Protein AF-A0A5B7HXZ9-F1 (afdb_monomer_lite)

pLDDT: mean 74.6, std 12.31, range [39.72, 93.75]

Sequence (105 aa):
MDAQSTPREFCIKSLATVMGSEDVERLLCPVRALRHYLHRTSLPTRPRNLFLAVKCPSRPMSKAAISFFLQDTIKSAHASFPDSSCRELKVRAHDIRGIATFMLM

Secondary structure (DSSP, 8-state):
-----PPP------GGGTS-TT-GGGGSSHHHHHHHHHHHHT--SS-S-S-EETTEEEEEPPHHHHHHHHHHHHHHHHHTS-HHHHHH----HHHHHHHHHHTT-

Structure (mmCIF, N/CA/C/O backbone):
data_AF-A0A5B7HXZ9-F1
#
_entry.id   AF-A0A5B7HXZ9-F1
#
loop_
_atom_site.group_PDB
_atom_site.id
_atom_site.type_symbol
_atom_site.label_atom_id
_atom_site.label_alt_id
_atom_site.label_comp_id
_atom_site.label_asym_id
_atom_site.label_entity_id
_atom_site.label_seq_id
_atom_site.pdbx_PDB_ins_code
_atom_site.Cartn_x
_atom_site.Cartn_y
_atom_site.Cartn_z
_atom_site.occupancy
_atom_site.B_iso_or_equiv
_atom_site.auth_seq_id
_atom_site.auth_comp_id
_atom_site.auth_asym_id
_atom_site.auth_atom_id
_atom_site.pdbx_PDB_model_num
ATOM 1 N N . MET A 1 1 ? -31.897 -19.894 -34.899 1.00 42.25 1 MET A N 1
ATOM 2 C CA . MET A 1 1 ? -31.653 -20.688 -33.676 1.00 42.25 1 MET A CA 1
ATOM 3 C C . MET A 1 1 ? -30.227 -20.398 -33.270 1.00 42.25 1 MET A C 1
ATOM 5 O O . MET A 1 1 ? -29.316 -21.035 -33.782 1.00 42.25 1 MET A O 1
ATOM 9 N N . ASP A 1 2 ? -30.041 -19.368 -32.453 1.00 44.38 2 ASP A N 1
ATOM 10 C CA . ASP A 1 2 ? -28.716 -18.885 -32.071 1.00 44.38 2 ASP A CA 1
ATOM 11 C C . ASP A 1 2 ? -28.268 -19.605 -30.799 1.00 44.38 2 ASP A C 1
ATOM 13 O O . ASP A 1 2 ? -28.931 -19.550 -29.764 1.00 44.38 2 ASP A O 1
ATOM 17 N N . ALA A 1 3 ? -27.169 -20.350 -30.905 1.00 56.84 3 ALA A N 1
ATOM 18 C CA . ALA A 1 3 ? -26.590 -21.100 -29.804 1.00 56.84 3 ALA A CA 1
ATOM 19 C C . ALA A 1 3 ? -25.918 -20.130 -28.822 1.00 56.84 3 ALA A C 1
ATOM 21 O O . ALA A 1 3 ? -24.855 -19.579 -29.107 1.00 56.84 3 ALA A O 1
ATOM 22 N N . GLN A 1 4 ? -26.531 -19.925 -27.655 1.00 56.69 4 GLN A N 1
ATOM 23 C CA . GLN A 1 4 ? -25.896 -19.237 -26.534 1.00 56.69 4 GLN A CA 1
ATOM 24 C C . GLN A 1 4 ? -24.666 -20.034 -26.077 1.00 56.69 4 GLN A C 1
ATOM 26 O O . GLN A 1 4 ? -24.774 -21.071 -25.423 1.00 56.69 4 GLN A O 1
ATOM 31 N N . SER A 1 5 ? -23.478 -19.546 -26.426 1.00 62.69 5 SER A N 1
ATOM 32 C CA . SER A 1 5 ? -22.210 -20.031 -25.889 1.00 62.69 5 SER A CA 1
ATOM 33 C C . SER A 1 5 ? -22.126 -19.689 -24.401 1.00 62.69 5 SER A C 1
ATOM 35 O O . SER A 1 5 ? -22.091 -18.513 -24.033 1.00 62.69 5 SER A O 1
ATOM 37 N N . THR A 1 6 ? -22.101 -20.705 -23.540 1.00 64.62 6 THR A N 1
ATOM 38 C CA . THR A 1 6 ? -21.890 -20.528 -22.101 1.00 64.62 6 THR A CA 1
ATOM 39 C C . THR A 1 6 ? -20.487 -19.961 -21.834 1.00 64.62 6 THR A C 1
ATOM 41 O O . THR A 1 6 ? -19.529 -20.360 -22.508 1.00 64.62 6 THR A O 1
ATOM 44 N N . PRO A 1 7 ? -20.321 -19.028 -20.876 1.00 64.62 7 PRO A N 1
ATOM 45 C CA . PRO A 1 7 ? -19.005 -18.501 -20.531 1.00 64.62 7 PRO A CA 1
ATOM 46 C C . PRO A 1 7 ? -18.116 -19.643 -20.035 1.00 64.62 7 PRO A C 1
ATOM 48 O O . PRO A 1 7 ? -18.473 -20.340 -19.086 1.00 64.62 7 PRO A O 1
ATOM 51 N N . ARG A 1 8 ? -16.965 -19.859 -20.681 1.00 73.56 8 ARG A N 1
ATOM 52 C CA . ARG A 1 8 ? -15.982 -20.835 -20.199 1.00 73.56 8 ARG A CA 1
ATOM 53 C C . ARG A 1 8 ? -15.430 -20.343 -18.868 1.00 73.56 8 ARG A C 1
ATOM 55 O O . ARG A 1 8 ? -14.861 -19.257 -18.794 1.00 73.56 8 ARG A O 1
ATOM 62 N N . GLU A 1 9 ? -15.599 -21.150 -17.832 1.00 73.62 9 GLU A N 1
ATOM 63 C CA . GLU A 1 9 ? -15.043 -20.877 -16.515 1.00 73.62 9 GLU A CA 1
ATOM 64 C C . GLU A 1 9 ? -13.510 -20.894 -16.616 1.00 73.62 9 GLU A C 1
ATOM 66 O O . GLU A 1 9 ? -12.901 -21.919 -16.932 1.00 73.62 9 GLU A O 1
ATOM 71 N N . PHE A 1 10 ? -12.871 -19.739 -16.421 1.00 67.25 10 PHE A N 1
ATOM 72 C CA . PHE A 1 10 ? -11.417 -19.653 -16.370 1.00 67.25 10 PHE A CA 1
ATOM 73 C C . PHE A 1 10 ? -10.973 -19.782 -14.912 1.00 67.25 10 PHE A C 1
ATOM 75 O O . PHE A 1 10 ? -11.334 -18.983 -14.050 1.00 67.25 10 PHE A O 1
ATOM 82 N N . CYS A 1 11 ? -10.188 -20.815 -14.616 1.00 64.94 11 CYS A N 1
ATOM 83 C CA . CYS A 1 11 ? -9.620 -21.018 -13.290 1.00 64.94 11 CYS A CA 1
ATOM 84 C C . CYS A 1 11 ? -8.162 -20.552 -13.288 1.00 64.94 11 CYS A C 1
ATOM 86 O O . CYS A 1 11 ? -7.302 -21.151 -13.941 1.00 64.94 11 CYS A O 1
ATOM 88 N N . ILE A 1 12 ? -7.871 -19.477 -12.553 1.00 68.12 12 ILE A N 1
ATOM 89 C CA . ILE A 1 12 ? -6.496 -19.012 -12.353 1.00 68.12 12 ILE A CA 1
ATOM 90 C C . ILE A 1 12 ? -5.791 -20.002 -11.422 1.00 68.12 12 ILE A C 1
ATOM 92 O O . ILE A 1 12 ? -6.150 -20.143 -10.251 1.00 68.12 12 ILE A O 1
ATOM 96 N N . LYS A 1 13 ? -4.771 -20.690 -11.944 1.00 72.25 13 LYS A N 1
ATOM 97 C CA . LYS A 1 13 ? -3.969 -21.644 -11.168 1.00 72.25 13 LYS A CA 1
ATOM 98 C C . LYS A 1 13 ? -3.231 -20.931 -10.034 1.00 72.25 13 LYS A C 1
ATOM 100 O O . LYS A 1 13 ? -2.727 -19.821 -10.191 1.00 72.25 13 LYS A O 1
ATOM 105 N N . SER A 1 14 ? -3.144 -21.596 -8.886 1.00 68.81 14 SER A N 1
ATOM 106 C CA . SER A 1 14 ? -2.419 -21.077 -7.728 1.00 68.81 14 SER A CA 1
ATOM 107 C C . SER A 1 14 ? -0.929 -20.920 -8.039 1.00 68.81 14 SER A C 1
ATOM 109 O O . SER A 1 14 ? -0.263 -21.885 -8.398 1.00 68.81 14 SER A O 1
ATOM 111 N N . LEU A 1 15 ? -0.387 -19.722 -7.812 1.00 69.31 15 LEU A N 1
ATOM 112 C CA . LEU A 1 15 ? 1.056 -19.457 -7.879 1.00 69.31 15 LEU A CA 1
ATOM 113 C C . LEU A 1 15 ? 1.823 -19.996 -6.657 1.00 69.31 15 LEU A C 1
ATOM 115 O O . LEU A 1 15 ? 3.031 -19.805 -6.553 1.00 69.31 15 LEU A O 1
ATOM 119 N N . ALA A 1 16 ? 1.145 -20.645 -5.703 1.00 69.94 16 ALA A N 1
ATOM 120 C CA . ALA A 1 16 ? 1.764 -21.116 -4.463 1.00 69.94 16 ALA A CA 1
ATOM 121 C C . ALA A 1 16 ? 2.853 -22.178 -4.684 1.00 69.94 16 ALA A C 1
ATOM 123 O O . ALA A 1 16 ? 3.765 -22.263 -3.870 1.00 69.94 16 ALA A O 1
ATOM 124 N N . THR A 1 17 ? 2.763 -22.956 -5.766 1.00 70.88 17 THR A N 1
ATOM 125 C CA . THR A 1 1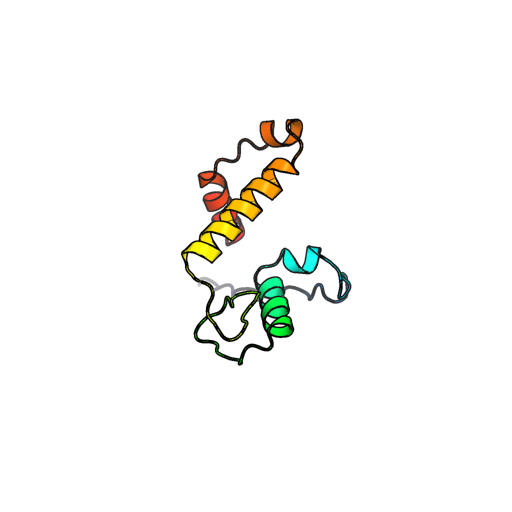7 ? 3.757 -23.976 -6.136 1.00 70.88 17 THR A CA 1
ATOM 126 C C . THR A 1 17 ? 4.979 -23.399 -6.844 1.00 70.88 17 THR A C 1
ATOM 128 O O . THR A 1 17 ? 6.007 -24.061 -6.895 1.00 70.88 17 THR A O 1
ATOM 131 N N . VAL A 1 18 ? 4.867 -22.190 -7.402 1.00 72.50 18 VAL A N 1
ATOM 132 C CA . VAL A 1 18 ? 5.938 -21.534 -8.173 1.00 72.50 18 VAL A CA 1
ATOM 133 C C . VAL A 1 18 ? 6.676 -20.499 -7.323 1.00 72.50 18 VAL A C 1
ATOM 135 O O . VAL A 1 18 ? 7.876 -20.323 -7.472 1.00 72.50 18 VAL A O 1
ATOM 138 N N . MET A 1 19 ? 5.972 -19.840 -6.402 1.00 71.06 19 MET A N 1
ATOM 139 C CA . MET A 1 19 ? 6.513 -18.749 -5.590 1.00 71.06 19 MET A CA 1
ATOM 140 C C . MET A 1 19 ? 6.609 -19.186 -4.131 1.00 71.06 19 MET A C 1
ATOM 142 O O . MET A 1 19 ? 5.582 -19.550 -3.553 1.00 71.06 19 MET A O 1
ATOM 146 N N . GLY A 1 20 ? 7.792 -19.116 -3.515 1.00 72.00 20 GLY A N 1
ATOM 147 C CA . GLY A 1 20 ? 8.023 -19.478 -2.104 1.00 72.00 20 GLY A CA 1
ATOM 148 C C . GLY A 1 20 ? 7.317 -18.551 -1.101 1.00 72.00 20 GLY A C 1
ATOM 149 O O . GLY A 1 20 ? 6.819 -17.500 -1.489 1.00 72.00 20 GLY A O 1
ATOM 150 N N . SER A 1 21 ? 7.230 -18.919 0.188 1.00 71.75 21 SER A N 1
ATOM 151 C CA . SER A 1 21 ? 6.525 -18.112 1.212 1.00 71.75 21 SER A CA 1
ATOM 152 C C . SER A 1 21 ? 7.024 -16.675 1.327 1.00 71.75 21 SER A C 1
ATOM 154 O O . SER A 1 21 ? 6.202 -15.767 1.458 1.00 71.75 21 SER A O 1
ATOM 156 N N . GLU A 1 22 ? 8.336 -16.511 1.190 1.00 75.81 22 GLU A N 1
ATOM 157 C CA . GLU A 1 22 ? 9.077 -15.258 1.359 1.00 75.81 22 GLU A CA 1
ATOM 158 C C . GLU A 1 22 ? 9.230 -14.446 0.069 1.00 75.81 22 GLU A C 1
ATOM 160 O O . GLU A 1 22 ? 9.850 -13.387 0.071 1.00 75.81 22 GLU A O 1
ATOM 165 N N . ASP A 1 23 ? 8.697 -14.938 -1.048 1.00 79.12 23 ASP A N 1
ATOM 166 C CA . ASP A 1 23 ? 8.863 -14.279 -2.334 1.00 79.12 23 ASP A CA 1
ATOM 167 C C . ASP A 1 23 ? 8.097 -12.939 -2.366 1.00 79.12 23 ASP A C 1
ATOM 169 O O . ASP A 1 23 ? 6.881 -12.870 -2.150 1.00 79.12 23 ASP A O 1
ATOM 173 N N . VAL A 1 24 ? 8.824 -11.850 -2.620 1.00 73.25 24 VAL A N 1
ATOM 174 C CA . VAL A 1 24 ? 8.294 -10.478 -2.641 1.00 73.25 24 VAL A CA 1
ATOM 175 C C . VAL A 1 24 ? 7.323 -10.288 -3.801 1.00 73.25 24 VAL A C 1
ATOM 177 O O . VAL A 1 24 ? 6.348 -9.539 -3.676 1.00 73.25 24 VAL A O 1
ATOM 180 N N . GLU A 1 25 ? 7.498 -11.030 -4.897 1.00 75.62 25 GLU A N 1
ATOM 181 C CA . GLU A 1 25 ? 6.590 -10.966 -6.039 1.00 75.62 25 GLU A CA 1
ATOM 182 C C . GLU A 1 25 ? 5.170 -11.419 -5.666 1.00 75.62 25 GLU A C 1
ATOM 184 O O . GLU A 1 25 ? 4.185 -11.059 -6.322 1.00 75.62 25 GLU A O 1
ATOM 189 N N . ARG A 1 26 ? 5.004 -12.162 -4.560 1.00 70.75 26 ARG A N 1
ATOM 190 C CA . ARG A 1 26 ? 3.674 -12.534 -4.060 1.00 70.75 26 ARG A CA 1
ATOM 191 C C . ARG A 1 26 ? 2.821 -11.319 -3.701 1.00 70.75 26 ARG A C 1
ATOM 193 O O . ARG A 1 26 ? 1.595 -11.440 -3.694 1.00 70.75 26 ARG A O 1
ATOM 200 N N . LEU A 1 27 ? 3.446 -10.175 -3.424 1.00 75.44 27 LEU A N 1
ATOM 201 C CA . LEU A 1 27 ? 2.785 -8.913 -3.097 1.00 75.44 27 LEU A CA 1
ATOM 202 C C . LEU A 1 27 ? 2.373 -8.105 -4.339 1.00 75.44 27 LEU A C 1
ATOM 204 O O . LEU A 1 27 ? 1.628 -7.139 -4.199 1.00 75.44 27 LEU A O 1
ATOM 208 N N . LEU A 1 28 ? 2.782 -8.508 -5.548 1.00 77.12 28 LEU A N 1
ATOM 209 C CA . LEU A 1 28 ? 2.387 -7.829 -6.791 1.00 77.12 28 LEU A CA 1
ATOM 210 C C . LEU A 1 28 ? 0.896 -8.008 -7.106 1.00 77.12 28 LEU A C 1
ATO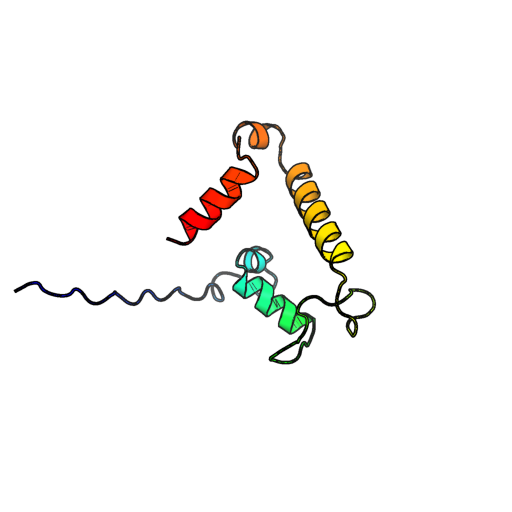M 212 O O . LEU A 1 28 ? 0.283 -7.166 -7.755 1.00 77.12 28 LEU A O 1
ATOM 216 N N . CYS A 1 29 ? 0.285 -9.094 -6.622 1.00 78.81 29 CYS A N 1
ATOM 217 C CA . CYS A 1 29 ? -1.154 -9.302 -6.726 1.00 78.81 29 CYS A CA 1
ATOM 218 C C . CYS A 1 29 ? -1.869 -8.656 -5.525 1.00 78.81 29 CYS A C 1
ATOM 220 O O . CYS A 1 29 ? -1.657 -9.107 -4.392 1.00 78.81 29 CYS A O 1
ATOM 222 N N . PRO A 1 30 ? -2.797 -7.702 -5.740 1.00 76.56 30 PRO A N 1
ATOM 223 C CA . PRO A 1 30 ? -3.488 -7.007 -4.652 1.00 76.56 30 PRO A CA 1
ATOM 224 C C . PRO A 1 30 ? -4.200 -7.946 -3.669 1.00 76.56 30 PRO A C 1
ATOM 226 O O . PRO A 1 30 ? -4.146 -7.746 -2.458 1.00 76.56 30 PRO A O 1
ATOM 229 N N . VAL A 1 31 ? -4.820 -9.022 -4.170 1.00 82.31 31 VAL A N 1
ATOM 230 C CA . VAL A 1 31 ? -5.524 -10.011 -3.334 1.00 82.31 31 VAL A CA 1
ATOM 231 C C . VAL A 1 31 ? -4.551 -10.760 -2.420 1.00 82.31 31 VAL A C 1
ATOM 233 O O . VAL A 1 31 ? -4.859 -11.024 -1.257 1.00 82.31 31 VAL A O 1
ATOM 236 N N . ARG A 1 32 ? -3.363 -11.104 -2.925 1.00 82.31 32 ARG A N 1
ATOM 237 C CA . ARG A 1 32 ? -2.336 -11.814 -2.150 1.00 82.31 32 ARG A CA 1
ATOM 238 C C . ARG A 1 32 ? -1.658 -10.889 -1.150 1.00 82.31 32 ARG A C 1
ATOM 240 O O . ARG A 1 32 ? -1.501 -11.291 0.000 1.00 82.31 32 ARG A O 1
ATOM 247 N N . ALA A 1 33 ? -1.351 -9.655 -1.549 1.00 83.62 33 ALA A N 1
ATOM 248 C CA . ALA A 1 33 ? -0.848 -8.623 -0.649 1.00 83.62 33 ALA A CA 1
ATOM 249 C C . ALA A 1 33 ? -1.819 -8.372 0.513 1.00 83.62 33 ALA A C 1
ATOM 251 O O . ALA A 1 33 ? -1.409 -8.360 1.673 1.00 83.62 33 ALA A O 1
ATOM 252 N N . LEU A 1 34 ? -3.120 -8.280 0.220 1.00 84.81 34 LEU A N 1
ATOM 253 C CA . LEU A 1 34 ? -4.160 -8.137 1.236 1.00 84.81 34 LEU A CA 1
ATOM 254 C C . LEU A 1 34 ? -4.210 -9.339 2.187 1.00 84.81 34 LEU A C 1
ATOM 256 O O . LEU A 1 34 ? -4.224 -9.156 3.402 1.00 84.81 34 LEU A O 1
ATOM 260 N N . ARG A 1 35 ? -4.203 -10.571 1.663 1.00 84.44 35 ARG A N 1
ATOM 261 C CA . ARG A 1 35 ? -4.172 -11.785 2.501 1.00 84.44 35 ARG A CA 1
ATOM 262 C C . ARG A 1 35 ? -2.939 -11.819 3.404 1.00 84.44 35 ARG A C 1
ATOM 264 O O . ARG A 1 35 ? -3.068 -12.127 4.585 1.00 84.44 35 ARG A O 1
ATOM 271 N N . HIS A 1 36 ? -1.770 -11.478 2.862 1.00 84.50 36 HIS A N 1
ATOM 272 C CA . HIS A 1 36 ? -0.528 -11.407 3.629 1.00 84.50 36 HIS A CA 1
ATOM 273 C C . HIS A 1 36 ? -0.619 -10.357 4.744 1.00 84.50 36 HIS A C 1
ATOM 275 O O . HIS A 1 36 ? -0.271 -10.635 5.891 1.00 84.50 36 HIS A O 1
ATOM 281 N N . TYR A 1 37 ? -1.154 -9.176 4.433 1.00 86.44 37 TYR A N 1
ATOM 282 C CA . TYR A 1 37 ? -1.363 -8.107 5.404 1.00 86.44 37 TYR A CA 1
ATOM 283 C C . TYR A 1 37 ? -2.309 -8.523 6.539 1.00 86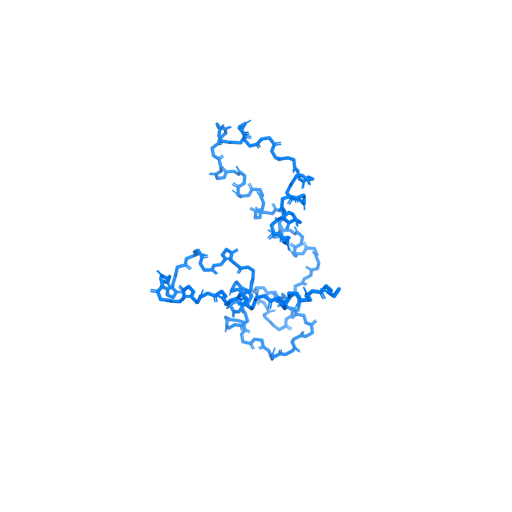.44 37 TYR A C 1
ATOM 285 O O . TYR A 1 37 ? -1.977 -8.341 7.711 1.00 86.44 37 TYR A O 1
ATOM 293 N N . LEU A 1 38 ? -3.462 -9.117 6.212 1.00 85.62 38 LEU A N 1
ATOM 294 C CA . LEU A 1 38 ? -4.436 -9.587 7.205 1.00 85.62 38 LEU A CA 1
ATOM 295 C C . LEU A 1 38 ? -3.832 -10.648 8.130 1.00 85.62 38 LEU A C 1
ATOM 297 O O . LEU A 1 38 ? -4.047 -10.599 9.339 1.00 85.62 38 LEU A O 1
ATOM 301 N N . HIS A 1 39 ? -3.038 -11.565 7.572 1.00 83.94 39 HIS A N 1
ATOM 302 C CA . HIS A 1 39 ? -2.327 -12.576 8.351 1.00 83.94 39 HIS A CA 1
ATOM 303 C C . HIS A 1 39 ? -1.311 -11.948 9.317 1.00 83.94 39 HIS A C 1
ATOM 305 O O . HIS A 1 39 ? -1.282 -12.297 10.492 1.00 83.94 39 HIS A O 1
ATOM 311 N N . ARG A 1 40 ? -0.516 -10.977 8.846 1.00 83.88 40 ARG A N 1
ATOM 312 C CA . ARG A 1 40 ? 0.497 -10.269 9.652 1.00 83.88 40 ARG A CA 1
ATOM 313 C C . ARG A 1 40 ? -0.090 -9.397 10.759 1.00 83.88 40 ARG A C 1
ATOM 315 O O . ARG A 1 40 ? 0.555 -9.207 11.784 1.00 83.88 40 ARG A O 1
ATOM 322 N N . THR A 1 41 ? -1.263 -8.816 10.530 1.00 83.75 41 THR A N 1
ATOM 323 C CA . THR A 1 41 ? -1.885 -7.857 11.456 1.00 83.75 41 THR A CA 1
ATOM 324 C C . THR A 1 41 ? -2.900 -8.490 12.400 1.00 83.75 41 THR A C 1
ATOM 326 O O . THR A 1 41 ? -3.433 -7.787 13.256 1.00 83.75 41 THR A O 1
ATOM 329 N N . SER A 1 42 ? -3.161 -9.797 12.268 1.00 81.19 42 SER A N 1
ATOM 330 C CA . SER A 1 42 ? -4.150 -10.536 13.066 1.00 81.19 42 SER A CA 1
ATOM 331 C C . SER A 1 42 ? -5.512 -9.833 13.122 1.00 81.19 42 SER A C 1
ATOM 333 O O . SER A 1 42 ? -6.191 -9.830 14.150 1.00 81.19 42 SER A O 1
ATOM 335 N N . LEU A 1 43 ? -5.904 -9.196 12.014 1.00 78.12 43 LEU A N 1
ATOM 336 C CA . LEU A 1 43 ? -7.167 -8.477 11.924 1.00 78.12 43 LEU A CA 1
ATOM 337 C C . LEU A 1 43 ? -8.349 -9.459 11.989 1.00 78.12 43 LEU A C 1
ATOM 339 O O . LEU A 1 43 ? -8.281 -10.550 11.414 1.00 78.12 43 LEU A O 1
ATOM 343 N N . PRO A 1 44 ? -9.465 -9.079 12.638 1.00 73.62 44 PRO A N 1
ATOM 344 C CA . PRO A 1 44 ? -10.677 -9.888 12.624 1.00 73.62 44 PRO A CA 1
ATOM 345 C C . PRO A 1 44 ? -11.190 -10.059 11.189 1.00 73.62 44 PRO A C 1
ATOM 347 O O . PRO A 1 44 ? -10.955 -9.208 10.336 1.00 73.62 44 PRO A O 1
ATOM 350 N N . THR A 1 45 ? -11.959 -11.121 10.929 1.00 69.75 45 THR A N 1
ATOM 351 C CA . THR A 1 45 ? -12.449 -11.506 9.587 1.00 69.75 45 THR A CA 1
ATOM 352 C C . THR A 1 45 ? -13.204 -10.390 8.847 1.00 69.75 45 THR A C 1
ATOM 354 O O . THR A 1 45 ? -13.288 -10.408 7.621 1.00 69.75 45 THR A O 1
ATOM 357 N N . ARG A 1 46 ? -13.758 -9.409 9.573 1.00 72.75 46 ARG A N 1
ATOM 358 C CA . ARG A 1 46 ? -14.444 -8.228 9.023 1.00 72.75 46 ARG A CA 1
ATOM 359 C C . ARG A 1 46 ? -14.023 -6.960 9.772 1.00 72.75 46 ARG A C 1
ATOM 361 O O . ARG A 1 46 ? -14.760 -6.489 10.641 1.00 72.75 46 ARG A O 1
ATOM 368 N N . PRO A 1 47 ? -12.833 -6.414 9.491 1.00 77.94 47 PRO A N 1
ATOM 369 C CA . PRO A 1 47 ? -12.356 -5.239 10.195 1.00 77.94 47 PRO A CA 1
ATOM 370 C C . PRO A 1 47 ? -13.082 -3.990 9.681 1.00 77.94 47 PRO A C 1
ATOM 372 O O . PRO A 1 47 ? -13.294 -3.832 8.481 1.00 77.94 47 PRO A O 1
ATOM 375 N N . ARG A 1 48 ? -13.450 -3.073 10.588 1.00 83.62 48 ARG A N 1
ATOM 376 C CA . ARG A 1 48 ? -14.028 -1.771 10.195 1.00 83.62 48 ARG A CA 1
ATOM 377 C C . ARG A 1 48 ? -13.021 -0.892 9.453 1.00 83.62 48 ARG A C 1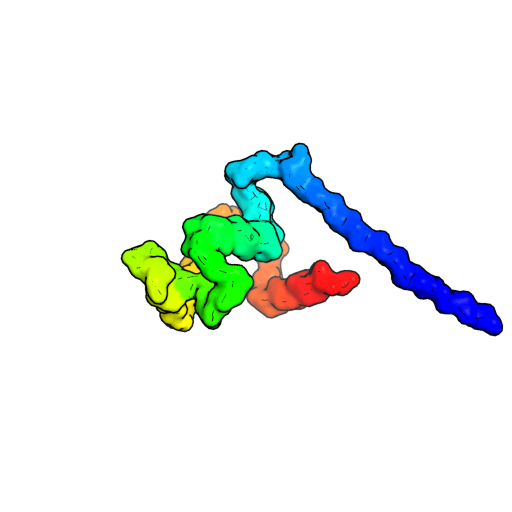
ATOM 379 O O . ARG A 1 48 ? -13.412 -0.112 8.597 1.00 83.62 48 ARG A O 1
ATOM 386 N N . ASN A 1 49 ? -11.739 -1.014 9.797 1.00 87.69 49 ASN A N 1
ATOM 387 C CA . ASN A 1 49 ? -10.642 -0.291 9.168 1.00 87.69 49 ASN A CA 1
ATOM 388 C C . ASN A 1 49 ? -9.567 -1.291 8.769 1.00 87.69 49 ASN A C 1
ATOM 390 O O . ASN A 1 49 ? -9.110 -2.061 9.611 1.00 87.69 49 ASN A O 1
ATOM 394 N N . LEU A 1 50 ? -9.175 -1.269 7.497 1.00 87.12 50 LEU A N 1
ATOM 395 C CA . LEU A 1 50 ? -8.169 -2.188 6.986 1.00 87.12 50 LEU A CA 1
ATOM 396 C C . LEU A 1 50 ? -6.764 -1.780 7.433 1.00 87.12 50 LEU A C 1
ATOM 398 O O . LEU A 1 50 ? -6.025 -2.611 7.928 1.00 87.12 50 LEU A O 1
ATOM 402 N N . PHE A 1 51 ? -6.398 -0.506 7.292 1.00 89.81 51 PHE A N 1
ATOM 403 C CA . PHE A 1 51 ? -5.050 -0.043 7.610 1.00 89.81 51 PHE A CA 1
ATOM 404 C C . PHE A 1 51 ? -4.937 0.393 9.069 1.00 89.81 51 PHE A C 1
ATOM 406 O O . PHE A 1 51 ? -5.677 1.266 9.526 1.00 89.81 51 PHE A O 1
ATOM 413 N N . LEU A 1 52 ? -3.975 -0.189 9.779 1.00 90.00 52 LEU A N 1
ATOM 414 C CA . LEU A 1 52 ? -3.672 0.095 11.181 1.00 90.00 52 LEU A CA 1
ATOM 415 C C . LEU A 1 52 ? -2.381 0.905 11.324 1.00 90.00 52 LEU A C 1
ATOM 417 O O . LEU A 1 52 ? -1.455 0.768 10.524 1.00 90.00 52 LEU A O 1
ATOM 421 N N . ALA A 1 53 ? -2.301 1.750 12.350 1.00 88.69 53 ALA A N 1
ATOM 422 C CA . ALA A 1 53 ? -1.096 2.516 12.636 1.00 88.69 53 ALA A CA 1
ATOM 423 C C . ALA A 1 53 ? 0.058 1.585 13.055 1.00 88.69 53 ALA A C 1
ATOM 425 O O . ALA A 1 53 ? -0.083 0.788 13.977 1.00 88.69 53 ALA A O 1
ATOM 426 N N . VAL A 1 54 ? 1.231 1.739 12.430 1.00 82.19 54 VAL A N 1
ATOM 427 C CA . VAL A 1 54 ? 2.393 0.844 12.627 1.00 82.19 54 VAL A CA 1
ATOM 428 C C . VAL A 1 54 ? 2.824 0.754 14.094 1.00 82.19 54 VAL A C 1
ATOM 430 O O . VAL A 1 54 ? 3.069 -0.330 14.608 1.00 82.19 54 VAL A O 1
ATOM 433 N N . LYS A 1 55 ? 2.877 1.894 14.794 1.00 84.62 55 LYS A N 1
ATOM 434 C CA . LYS A 1 55 ? 3.271 1.958 16.213 1.00 84.62 55 LYS A CA 1
ATOM 435 C C . LYS A 1 55 ? 2.140 1.599 17.182 1.00 84.62 55 LYS A C 1
ATOM 437 O O . LYS A 1 55 ? 2.392 1.418 18.366 1.00 84.62 55 LYS A O 1
ATOM 442 N N . CYS A 1 56 ? 0.893 1.561 16.714 1.00 84.06 56 CYS A N 1
ATOM 443 C CA . CYS A 1 56 ? -0.276 1.326 17.556 1.00 84.06 56 CYS A CA 1
ATOM 444 C C . CYS A 1 56 ? -1.334 0.556 16.749 1.00 84.06 56 CYS A C 1
ATOM 446 O O . CYS A 1 56 ? -2.272 1.169 16.231 1.00 84.06 56 CYS A O 1
ATOM 448 N N . PRO A 1 57 ? -1.192 -0.778 16.626 1.00 78.12 57 PRO A N 1
ATOM 449 C CA . PRO A 1 57 ? -2.031 -1.602 15.751 1.00 78.12 57 PRO A CA 1
ATOM 450 C C . PRO A 1 57 ? -3.513 -1.628 16.147 1.00 78.12 57 PRO A C 1
ATOM 452 O O . PRO A 1 57 ? -4.355 -2.067 15.377 1.00 78.12 57 PRO A O 1
ATOM 455 N N . SER A 1 58 ? -3.865 -1.135 17.334 1.00 80.69 58 SER A N 1
ATOM 456 C CA . SER A 1 58 ? -5.256 -0.965 17.760 1.00 80.69 58 SER A CA 1
ATOM 457 C C . SER A 1 58 ? -5.942 0.251 17.130 1.00 80.69 58 SER A C 1
ATOM 459 O O . SER A 1 58 ? -7.168 0.360 17.182 1.00 80.69 58 SER A O 1
ATOM 461 N N . ARG A 1 59 ? -5.180 1.185 16.544 1.00 88.19 59 ARG A N 1
ATOM 462 C CA . ARG A 1 59 ? -5.711 2.425 15.973 1.00 88.19 59 ARG A CA 1
ATOM 463 C C . ARG A 1 59 ? -5.732 2.362 14.448 1.00 88.19 59 ARG A C 1
ATOM 465 O O . ARG A 1 59 ? -4.724 1.999 13.841 1.00 88.19 59 ARG A O 1
ATOM 472 N N . PRO A 1 60 ? -6.833 2.794 13.811 1.00 91.56 60 PRO A N 1
ATOM 473 C CA . PRO A 1 60 ? -6.862 3.003 12.372 1.00 91.56 60 PRO A CA 1
ATOM 474 C C . PRO A 1 60 ? -5.788 3.999 11.937 1.00 91.56 60 PRO A C 1
ATOM 476 O O . PRO A 1 60 ? -5.536 5.002 12.612 1.00 91.56 60 PRO A O 1
ATOM 479 N N . MET A 1 61 ? -5.178 3.741 10.787 1.00 93.75 61 MET A N 1
ATOM 480 C CA . MET A 1 61 ? -4.283 4.694 10.151 1.00 93.75 61 MET A CA 1
ATOM 481 C C . MET A 1 61 ? -5.087 5.905 9.661 1.00 93.75 61 MET A C 1
ATOM 483 O O . MET A 1 61 ? -6.173 5.765 9.098 1.00 93.75 61 MET A O 1
ATOM 487 N N . SER A 1 62 ? -4.565 7.114 9.877 1.00 92.19 62 SER A N 1
ATOM 488 C CA . SER A 1 62 ? -5.231 8.328 9.405 1.00 92.19 62 SER A CA 1
ATOM 489 C C . SER A 1 62 ? -5.163 8.433 7.880 1.00 92.19 62 SER A C 1
ATOM 491 O O . SER A 1 62 ? -4.208 7.973 7.252 1.00 92.19 62 SER A O 1
ATOM 493 N N . LYS A 1 63 ? -6.140 9.119 7.276 1.00 91.56 63 LYS A N 1
ATOM 494 C CA . LYS A 1 63 ? -6.128 9.422 5.835 1.00 91.56 63 LYS A CA 1
ATOM 495 C C . LYS A 1 63 ? -4.828 10.114 5.409 1.00 91.56 63 LYS A C 1
ATOM 497 O O . LYS A 1 63 ? -4.269 9.770 4.378 1.00 91.56 63 LYS A O 1
ATOM 502 N N . ALA A 1 64 ? -4.337 11.055 6.218 1.00 93.06 64 ALA A N 1
ATOM 503 C CA . ALA A 1 64 ? -3.091 11.768 5.949 1.00 93.06 64 ALA A CA 1
ATOM 504 C C . ALA A 1 64 ? -1.875 10.829 5.930 1.00 93.06 64 ALA A C 1
ATOM 506 O O . ALA A 1 64 ? -1.041 10.940 5.037 1.00 93.06 64 ALA A O 1
ATOM 507 N N . ALA A 1 65 ? -1.803 9.873 6.862 1.00 92.31 65 ALA A N 1
ATOM 508 C CA . ALA A 1 65 ? -0.726 8.887 6.894 1.00 92.31 65 ALA A CA 1
ATOM 509 C C . ALA A 1 65 ? -0.784 7.939 5.686 1.00 92.31 65 ALA A C 1
ATOM 511 O O . ALA A 1 65 ? 0.243 7.698 5.061 1.00 92.31 65 ALA A O 1
ATOM 512 N N . ILE A 1 66 ? -1.976 7.467 5.303 1.00 90.62 66 ILE A N 1
ATOM 513 C CA . ILE A 1 66 ? -2.149 6.644 4.094 1.00 90.62 66 ILE A CA 1
ATOM 514 C C . ILE A 1 66 ? -1.698 7.424 2.851 1.00 90.62 66 ILE A C 1
ATOM 516 O O . ILE A 1 66 ? -0.913 6.911 2.056 1.00 90.62 66 ILE A O 1
ATOM 520 N N . SER A 1 67 ? -2.140 8.678 2.699 1.00 90.75 67 SER A N 1
ATOM 521 C CA . SER A 1 67 ? -1.714 9.539 1.589 1.00 90.75 67 SER A CA 1
ATOM 522 C C . SER A 1 67 ? -0.200 9.749 1.562 1.00 90.75 67 SER A C 1
ATOM 524 O O . SER A 1 67 ? 0.394 9.715 0.487 1.00 90.75 67 SER A O 1
ATOM 526 N N . PHE A 1 68 ? 0.423 9.942 2.727 1.00 93.69 68 PHE A N 1
ATOM 527 C CA . PHE A 1 68 ? 1.872 10.077 2.845 1.00 93.69 68 PHE A CA 1
ATOM 528 C C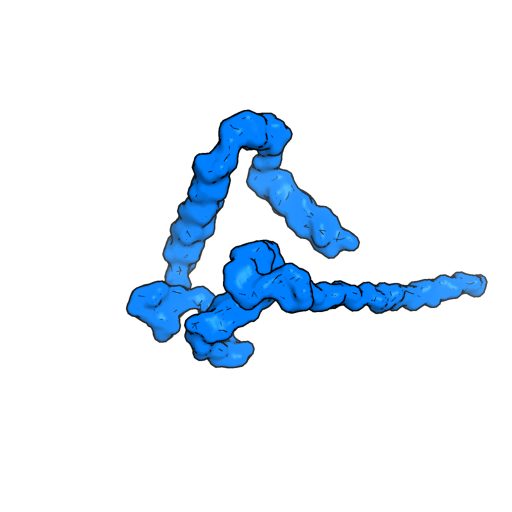 . PHE A 1 68 ? 2.595 8.815 2.360 1.00 93.69 68 PHE A C 1
ATOM 530 O O . PHE A 1 68 ? 3.436 8.917 1.472 1.00 93.69 68 PHE A O 1
ATOM 537 N N . PHE A 1 69 ? 2.221 7.630 2.859 1.00 89.81 69 PHE A N 1
ATOM 538 C CA . PHE A 1 69 ? 2.848 6.369 2.444 1.00 89.81 69 PHE A CA 1
ATOM 539 C C . PHE A 1 69 ? 2.676 6.089 0.950 1.00 89.81 69 PHE A C 1
ATOM 541 O O . PHE A 1 69 ? 3.610 5.613 0.308 1.00 89.81 69 PHE A O 1
ATOM 548 N N . LEU A 1 70 ? 1.511 6.411 0.380 1.00 87.19 70 LEU A N 1
ATOM 549 C CA . LEU A 1 70 ? 1.283 6.275 -1.060 1.00 87.19 70 LEU A CA 1
ATOM 550 C C . LEU A 1 70 ? 2.230 7.171 -1.862 1.00 87.19 70 LEU A C 1
ATOM 552 O O . LEU A 1 70 ? 2.882 6.696 -2.788 1.00 87.19 70 LEU A O 1
ATOM 556 N N . GLN A 1 71 ? 2.331 8.453 -1.501 1.00 86.19 71 GLN A N 1
ATOM 557 C CA . GLN A 1 71 ? 3.235 9.382 -2.181 1.00 86.19 71 GLN A CA 1
ATOM 558 C C . GLN A 1 71 ? 4.697 8.958 -2.044 1.00 86.19 71 GLN A C 1
ATOM 560 O O . GLN A 1 71 ? 5.434 9.001 -3.026 1.00 86.19 71 GLN A O 1
ATOM 565 N N . ASP A 1 72 ? 5.108 8.554 -0.846 1.00 90.75 72 ASP A N 1
ATOM 566 C CA . ASP A 1 72 ? 6.473 8.120 -0.559 1.00 90.75 72 ASP A CA 1
ATOM 567 C C . ASP A 1 72 ? 6.854 6.855 -1.342 1.00 90.75 72 ASP A C 1
ATOM 569 O O . ASP A 1 72 ? 7.903 6.814 -1.984 1.00 90.75 72 ASP A O 1
ATOM 573 N N . THR A 1 73 ? 5.951 5.870 -1.397 1.00 86.62 73 THR A N 1
ATOM 574 C CA . THR A 1 73 ? 6.149 4.635 -2.174 1.00 86.62 73 THR A CA 1
ATOM 575 C C . THR A 1 73 ? 6.277 4.935 -3.666 1.00 86.62 73 THR A C 1
ATOM 577 O O . THR A 1 73 ? 7.183 4.423 -4.320 1.00 86.62 73 THR A O 1
ATOM 580 N N . ILE A 1 74 ? 5.410 5.797 -4.212 1.00 80.56 74 ILE A N 1
ATOM 581 C CA . ILE A 1 74 ? 5.461 6.195 -5.627 1.00 80.56 74 ILE A CA 1
ATOM 582 C C . ILE A 1 74 ? 6.780 6.915 -5.934 1.00 80.56 74 ILE A C 1
ATOM 584 O O . ILE A 1 74 ? 7.452 6.577 -6.906 1.00 80.56 74 ILE A O 1
ATOM 588 N N . LYS A 1 75 ? 7.183 7.879 -5.097 1.00 84.19 75 LYS A N 1
ATOM 589 C CA . LYS A 1 75 ? 8.453 8.602 -5.267 1.00 84.19 75 LYS A CA 1
ATOM 590 C C . LYS A 1 75 ? 9.649 7.657 -5.209 1.00 84.19 75 LYS A C 1
ATOM 592 O O . LYS A 1 75 ? 10.518 7.741 -6.070 1.00 84.19 75 LYS A O 1
ATOM 597 N N . SER A 1 76 ? 9.664 6.748 -4.238 1.00 84.38 76 SER A N 1
ATOM 598 C CA . SER A 1 76 ? 10.720 5.746 -4.079 1.00 84.38 76 SER A CA 1
ATOM 599 C C . SER A 1 76 ? 10.810 4.818 -5.290 1.00 84.38 76 SER A C 1
ATOM 601 O O . SER A 1 76 ? 11.905 4.574 -5.792 1.00 84.38 76 SER A O 1
ATOM 603 N N . ALA A 1 77 ? 9.668 4.369 -5.820 1.00 80.62 77 ALA A N 1
ATOM 604 C CA . ALA A 1 77 ? 9.622 3.553 -7.031 1.00 80.62 77 ALA A CA 1
ATOM 605 C C . ALA A 1 77 ? 10.216 4.294 -8.240 1.00 80.62 77 ALA A C 1
ATOM 607 O O . ALA A 1 77 ? 11.054 3.736 -8.946 1.00 80.62 77 ALA A O 1
ATOM 608 N N . HIS A 1 78 ? 9.856 5.568 -8.434 1.00 76.81 78 HIS A N 1
ATOM 609 C CA . HIS A 1 78 ? 10.434 6.393 -9.499 1.00 76.81 78 HIS A CA 1
ATOM 610 C C . HIS A 1 78 ? 11.933 6.649 -9.310 1.00 76.81 78 HIS A C 1
ATOM 612 O O . HIS A 1 78 ? 12.670 6.586 -10.285 1.00 76.81 78 HIS A O 1
ATOM 618 N N . ALA A 1 79 ? 12.396 6.894 -8.082 1.00 80.38 79 ALA A N 1
ATOM 619 C CA . ALA A 1 79 ? 13.816 7.100 -7.792 1.00 80.38 79 ALA A CA 1
ATOM 620 C C . ALA A 1 79 ? 14.658 5.833 -8.019 1.00 80.38 79 ALA A C 1
ATOM 622 O O . ALA A 1 79 ? 15.828 5.923 -8.378 1.00 80.38 79 ALA A O 1
ATOM 623 N N . SER A 1 80 ? 14.067 4.652 -7.815 1.00 80.56 80 SER A N 1
ATOM 624 C CA . SER A 1 80 ? 14.713 3.364 -8.093 1.00 80.56 80 SER A CA 1
ATOM 625 C C . SER A 1 80 ? 14.729 2.988 -9.580 1.00 80.56 80 SER A C 1
ATOM 627 O O . SER A 1 80 ? 15.409 2.038 -9.964 1.00 80.56 80 SER A O 1
ATOM 629 N N . PHE A 1 81 ? 13.982 3.714 -10.416 1.00 74.62 81 PHE A N 1
ATOM 630 C CA . PHE A 1 81 ? 13.878 3.452 -11.845 1.00 74.62 81 PHE A CA 1
ATOM 631 C C . PHE A 1 81 ? 14.987 4.198 -12.607 1.00 74.62 81 PHE A C 1
ATOM 633 O O . PHE A 1 81 ? 15.145 5.401 -12.406 1.00 74.62 81 PHE A O 1
ATOM 640 N N . PRO A 1 82 ? 15.743 3.539 -13.504 1.00 75.75 82 PRO A N 1
ATOM 641 C CA . PRO A 1 82 ? 16.757 4.218 -14.302 1.00 75.75 82 PRO A CA 1
ATOM 642 C C . PRO A 1 82 ? 16.144 5.335 -15.159 1.00 75.75 82 PRO A C 1
ATOM 644 O O . PRO A 1 82 ? 15.130 5.125 -15.831 1.00 75.75 82 PRO A O 1
ATOM 647 N N . ASP A 1 83 ? 16.796 6.501 -15.206 1.00 69.56 83 ASP A N 1
ATOM 648 C CA . ASP A 1 83 ? 16.344 7.648 -16.011 1.00 69.56 83 ASP A CA 1
ATOM 649 C C . ASP A 1 83 ? 16.179 7.303 -17.502 1.00 69.56 83 ASP A C 1
ATOM 651 O O . ASP A 1 83 ? 15.311 7.858 -18.182 1.00 69.56 83 ASP A O 1
ATOM 655 N N . SER A 1 84 ? 16.983 6.366 -18.018 1.00 69.62 84 SER A N 1
ATOM 656 C CA . SER A 1 84 ? 16.863 5.843 -19.384 1.00 69.62 84 SER A CA 1
ATOM 657 C C . SER A 1 84 ? 15.517 5.151 -19.618 1.00 69.62 84 SER A C 1
ATOM 659 O O . SER A 1 84 ? 14.853 5.427 -20.614 1.00 69.62 84 SER A O 1
ATOM 661 N N . SER A 1 85 ? 15.066 4.331 -18.668 1.00 65.00 85 SER A N 1
ATOM 662 C CA . SER A 1 85 ? 13.806 3.584 -18.741 1.00 65.00 85 SER A CA 1
ATOM 663 C C . SER A 1 85 ? 12.577 4.473 -18.502 1.00 65.00 85 SER A C 1
ATOM 665 O O . SER A 1 85 ? 11.534 4.273 -19.123 1.00 65.00 85 SER A O 1
ATOM 667 N N . CYS A 1 86 ? 12.696 5.507 -17.659 1.00 60.47 86 CYS A N 1
ATOM 668 C CA . CYS A 1 86 ? 11.641 6.511 -17.457 1.00 60.47 86 CYS A CA 1
ATOM 669 C C . CYS A 1 86 ? 11.345 7.334 -18.725 1.00 60.47 86 CYS A C 1
ATOM 671 O O . CYS A 1 86 ? 10.206 7.746 -18.941 1.00 60.47 86 CYS A O 1
ATOM 673 N N . ARG A 1 87 ? 12.346 7.585 -19.581 1.00 60.81 87 ARG A N 1
ATOM 674 C CA . ARG A 1 87 ? 12.149 8.320 -20.847 1.00 60.81 87 ARG A CA 1
ATOM 675 C C . ARG A 1 87 ? 11.408 7.502 -21.904 1.00 60.81 87 ARG A C 1
ATOM 677 O O . ARG A 1 87 ? 10.681 8.087 -22.708 1.00 60.81 87 ARG A O 1
ATOM 684 N N . GLU A 1 88 ? 11.595 6.185 -21.905 1.00 62.38 88 GLU A N 1
ATOM 685 C CA . GLU A 1 88 ? 10.903 5.250 -22.803 1.00 62.38 88 GLU A CA 1
ATOM 686 C C . GLU A 1 88 ? 9.448 5.044 -22.368 1.00 62.38 88 GLU A C 1
ATOM 688 O O . GLU A 1 88 ? 8.523 5.113 -23.180 1.00 62.38 88 GLU A O 1
ATOM 693 N N . LEU A 1 89 ? 9.227 4.902 -21.061 1.00 64.12 89 LEU A N 1
ATOM 694 C CA . LEU A 1 89 ? 7.908 4.843 -20.447 1.00 64.12 89 LEU A CA 1
ATOM 695 C C . LEU A 1 89 ? 7.378 6.266 -20.218 1.00 64.12 89 LEU A C 1
ATOM 697 O O . LEU A 1 89 ? 7.287 6.729 -19.085 1.00 64.12 89 LEU A O 1
ATOM 701 N N . LYS A 1 90 ? 6.958 6.967 -21.282 1.00 64.31 90 LYS A N 1
ATOM 702 C CA . LYS A 1 90 ? 6.176 8.228 -21.194 1.00 64.31 90 LYS A CA 1
ATOM 703 C C . LYS A 1 90 ? 4.766 8.014 -20.606 1.00 64.31 90 LYS A C 1
ATOM 705 O O . LYS A 1 90 ? 3.779 8.566 -21.088 1.00 64.31 90 LYS A O 1
ATOM 710 N N . VAL A 1 91 ? 4.648 7.184 -19.580 1.00 62.22 91 VAL A N 1
ATOM 711 C CA . VAL A 1 91 ? 3.400 6.842 -18.913 1.00 62.22 91 VAL A CA 1
ATOM 712 C C . VAL A 1 91 ? 3.052 7.997 -17.982 1.00 62.22 91 VAL A C 1
ATOM 714 O O . VAL A 1 91 ? 3.693 8.205 -16.951 1.00 62.22 91 VAL A O 1
ATOM 717 N N . ARG A 1 92 ? 2.037 8.788 -18.335 1.00 66.00 92 ARG A N 1
ATOM 718 C CA . ARG A 1 92 ? 1.499 9.809 -17.429 1.00 66.00 92 ARG A CA 1
ATOM 719 C C . ARG A 1 92 ? 0.655 9.112 -16.366 1.00 66.00 92 ARG A C 1
ATOM 721 O O . ARG A 1 92 ? 0.123 8.030 -16.591 1.00 66.00 92 ARG A O 1
ATOM 728 N N . ALA A 1 93 ? 0.428 9.762 -15.226 1.00 58.50 93 ALA A N 1
ATOM 729 C CA . ALA A 1 93 ? -0.439 9.215 -14.173 1.00 58.50 93 ALA A CA 1
ATOM 730 C C . ALA A 1 93 ? -1.836 8.798 -14.694 1.00 58.50 93 ALA A C 1
ATOM 732 O O . ALA A 1 93 ? -2.434 7.842 -14.204 1.00 58.50 93 ALA A O 1
ATOM 733 N N . HIS A 1 94 ? -2.339 9.485 -15.726 1.00 60.03 94 HIS A N 1
ATOM 734 C CA . HIS A 1 94 ? -3.593 9.144 -16.400 1.00 60.03 94 HIS A CA 1
ATOM 735 C C . HIS A 1 94 ? -3.514 7.834 -17.211 1.00 60.03 94 HIS A C 1
ATOM 737 O O . HIS A 1 94 ? -4.496 7.096 -17.264 1.00 60.03 94 HIS A O 1
ATOM 743 N N . ASP A 1 95 ? -2.345 7.514 -17.774 1.00 62.34 95 ASP A N 1
ATOM 744 C CA . ASP A 1 95 ? -2.109 6.305 -18.566 1.00 62.34 95 ASP A CA 1
ATOM 745 C C . ASP A 1 95 ? -2.113 5.071 -17.657 1.00 62.34 95 ASP A C 1
ATOM 747 O O . ASP A 1 95 ? -2.662 4.042 -18.029 1.00 62.34 95 ASP A O 1
ATOM 751 N N . ILE A 1 96 ? -1.627 5.192 -16.414 1.00 64.81 96 ILE A N 1
ATOM 752 C CA . ILE A 1 96 ? -1.699 4.117 -15.405 1.00 64.81 96 ILE A CA 1
ATOM 753 C C . ILE A 1 96 ? -3.155 3.739 -15.109 1.00 64.81 96 ILE A C 1
ATOM 755 O O . ILE A 1 96 ? -3.485 2.560 -15.006 1.00 64.81 96 ILE A O 1
ATOM 759 N N . ARG A 1 97 ? -4.052 4.731 -15.013 1.00 59.03 97 ARG A N 1
ATOM 760 C CA . ARG A 1 97 ? -5.494 4.490 -14.844 1.00 59.03 97 ARG A CA 1
ATOM 761 C C . ARG A 1 97 ? -6.095 3.762 -16.050 1.00 59.03 97 ARG A C 1
ATOM 763 O O . ARG A 1 97 ? -6.903 2.855 -15.860 1.00 59.03 97 ARG A O 1
ATOM 770 N N . GLY A 1 98 ? -5.689 4.142 -17.262 1.00 58.25 98 GLY A N 1
ATOM 771 C CA . GLY A 1 98 ? -6.092 3.474 -18.501 1.00 58.25 98 GLY A CA 1
ATOM 772 C C . GLY A 1 98 ? -5.603 2.027 -18.566 1.00 58.25 98 GLY A C 1
ATOM 773 O O . GLY A 1 98 ? -6.403 1.127 -18.789 1.00 58.25 98 GLY A O 1
ATOM 774 N N . ILE A 1 99 ? -4.324 1.789 -18.271 1.00 59.66 99 ILE A N 1
ATOM 775 C CA . ILE A 1 99 ? -3.695 0.459 -18.270 1.00 59.66 99 ILE A CA 1
ATOM 776 C C . ILE A 1 99 ? -4.327 -0.449 -17.211 1.00 59.66 99 ILE A C 1
ATOM 778 O O . ILE A 1 99 ? -4.664 -1.591 -17.510 1.00 59.66 99 ILE A O 1
ATOM 782 N N . ALA A 1 100 ? -4.551 0.056 -15.995 1.00 61.50 100 ALA A N 1
ATOM 783 C CA . ALA A 1 100 ? -5.209 -0.710 -14.937 1.00 61.50 100 ALA A CA 1
ATOM 784 C C . ALA A 1 100 ? -6.646 -1.107 -15.314 1.00 61.50 100 ALA A C 1
ATOM 786 O O . ALA A 1 100 ? -7.092 -2.192 -14.960 1.00 61.50 100 ALA A O 1
ATOM 787 N N . THR A 1 101 ? -7.355 -0.244 -16.051 1.00 57.12 101 THR A N 1
ATOM 788 C CA . THR A 1 101 ? -8.706 -0.533 -16.557 1.00 57.12 101 THR A CA 1
ATOM 789 C C . THR A 1 101 ? -8.667 -1.515 -17.731 1.00 57.12 101 THR A C 1
ATOM 791 O O . THR A 1 101 ? -9.511 -2.399 -17.809 1.00 57.12 101 THR A O 1
ATOM 794 N N . PHE A 1 102 ? -7.673 -1.403 -18.615 1.00 53.09 102 PHE A N 1
ATOM 795 C CA . PHE A 1 102 ? -7.481 -2.309 -19.749 1.00 53.09 102 PHE A CA 1
ATOM 796 C C . PHE A 1 102 ? -7.095 -3.726 -19.306 1.00 53.09 102 PHE A C 1
ATOM 798 O O . PHE A 1 102 ? -7.577 -4.689 -19.879 1.00 53.09 102 PHE A O 1
ATOM 805 N N . MET A 1 103 ? -6.290 -3.873 -18.249 1.00 51.53 103 MET A N 1
ATOM 806 C CA . MET A 1 103 ? -5.946 -5.180 -17.664 1.00 51.53 103 MET A CA 1
ATOM 807 C C . MET A 1 103 ? -7.084 -5.826 -16.849 1.00 51.53 103 MET A C 1
ATOM 809 O O . MET A 1 103 ? -6.922 -6.943 -16.360 1.00 51.53 103 MET A O 1
ATOM 813 N N . LEU A 1 104 ? -8.206 -5.124 -16.659 1.00 50.44 104 LEU A N 1
ATOM 814 C CA . LEU A 1 104 ? -9.413 -5.639 -16.002 1.00 50.44 104 LEU A CA 1
ATOM 815 C C . LEU A 1 104 ? -10.468 -6.166 -16.995 1.00 50.44 104 LEU A C 1
ATOM 817 O O . LEU A 1 104 ? -11.465 -6.726 -16.537 1.00 50.44 104 LEU A O 1
ATOM 821 N N . MET A 1 105 ? -10.267 -5.983 -18.306 1.00 39.72 105 MET A N 1
ATOM 822 C CA . MET A 1 105 ? -11.084 -6.563 -19.385 1.00 39.72 105 MET A CA 1
ATOM 823 C C . MET A 1 105 ? -10.423 -7.817 -19.953 1.00 39.72 105 MET A C 1
ATOM 825 O O . MET A 1 105 ? -11.181 -8.756 -20.279 1.00 39.72 105 MET A O 1
#

Organism: Portunus trituberculatus (NCBI:txid210409)

Radius of gyration: 19.1 Å; chains: 1; bounding box: 48×36×51 Å

Foldseek 3Di:
DDDPDDDDDDDDD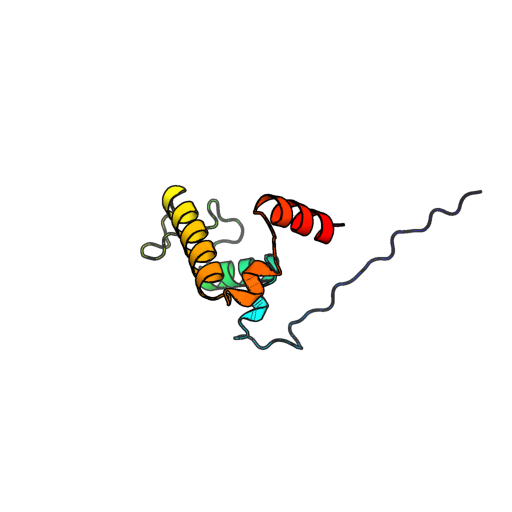DCPVVADPPRPVLCVDVVSVLVVLCVVLVAPPDHPASAADPVGRVHHDDPVRVVVVVVVVVVVVVVPDDPVVVVVCPQDPVNVVVVVVVVVD